Protein AF-A0A316Z9U1-F1 (afdb_monomer)

Structure (mmCIF, N/CA/C/O backbone):
data_AF-A0A316Z9U1-F1
#
_entry.id   AF-A0A316Z9U1-F1
#
loop_
_atom_site.group_PDB
_atom_site.id
_atom_site.type_symbol
_atom_site.label_atom_id
_atom_site.label_alt_id
_atom_site.label_comp_id
_atom_site.label_asym_id
_atom_site.label_entity_id
_atom_site.label_seq_id
_atom_site.pdbx_PDB_ins_code
_atom_site.Cartn_x
_atom_site.Cartn_y
_atom_site.Cartn_z
_atom_site.occupancy
_atom_site.B_iso_or_equiv
_atom_site.auth_seq_id
_atom_site.auth_comp_id
_atom_site.auth_asym_id
_atom_site.auth_atom_id
_atom_site.pdbx_PDB_model_num
ATOM 1 N N . MET A 1 1 ? -12.226 -18.231 27.636 1.00 38.62 1 MET A N 1
ATOM 2 C CA . MET A 1 1 ? -12.894 -17.939 26.351 1.00 38.62 1 MET A CA 1
ATOM 3 C C . MET A 1 1 ? -12.446 -16.543 25.951 1.00 38.62 1 MET A C 1
ATOM 5 O O . MET A 1 1 ? -12.726 -15.624 26.710 1.00 38.62 1 MET A O 1
ATOM 9 N N . SER A 1 2 ? -11.644 -16.378 24.894 1.00 44.66 2 SER A N 1
ATOM 10 C CA . SER A 1 2 ? -11.244 -15.036 24.451 1.00 44.66 2 SER A CA 1
ATOM 11 C C . SER A 1 2 ? -12.462 -14.350 23.837 1.00 44.66 2 SER A C 1
ATOM 13 O O . SER A 1 2 ? -13.040 -14.834 22.865 1.00 44.66 2 SER A O 1
ATOM 15 N N . ASN A 1 3 ? -12.890 -13.248 24.450 1.00 43.50 3 ASN A N 1
ATOM 16 C CA . ASN A 1 3 ? -13.906 -12.371 23.886 1.00 43.50 3 ASN A CA 1
ATOM 17 C C . ASN A 1 3 ? -13.261 -11.696 22.670 1.00 43.50 3 ASN A C 1
ATOM 19 O O . ASN A 1 3 ? -12.498 -10.745 22.817 1.00 43.50 3 ASN A O 1
ATOM 23 N N . THR A 1 4 ? -13.460 -12.264 21.484 1.00 55.03 4 THR A N 1
ATOM 24 C CA . THR A 1 4 ? -12.910 -11.694 20.253 1.00 55.03 4 THR A CA 1
ATOM 25 C C . THR A 1 4 ? -13.900 -10.639 19.790 1.00 55.03 4 THR A C 1
ATOM 27 O O . THR A 1 4 ? -14.934 -10.968 19.213 1.00 55.03 4 THR A O 1
ATOM 30 N N . THR A 1 5 ? -13.636 -9.381 20.135 1.00 64.81 5 THR A N 1
ATOM 31 C CA . THR A 1 5 ? -14.399 -8.228 19.652 1.00 64.81 5 THR A CA 1
ATOM 32 C C . THR A 1 5 ? -14.473 -8.283 18.126 1.00 64.81 5 THR A C 1
ATOM 34 O O . THR A 1 5 ? -13.448 -8.442 17.464 1.00 64.81 5 THR A O 1
ATOM 37 N N . ALA A 1 6 ? -15.677 -8.191 17.557 1.00 72.69 6 ALA A N 1
ATOM 38 C CA . ALA A 1 6 ? -15.840 -8.188 16.108 1.00 72.69 6 ALA A CA 1
ATOM 39 C C . ALA A 1 6 ? -15.151 -6.947 15.515 1.00 72.69 6 ALA A C 1
ATOM 41 O O . ALA A 1 6 ? -15.354 -5.830 15.999 1.00 72.69 6 ALA A O 1
ATOM 42 N N . GLN A 1 7 ? -14.336 -7.142 14.477 1.00 81.88 7 GLN A N 1
ATOM 43 C CA . GLN A 1 7 ? -13.704 -6.049 13.745 1.00 81.88 7 GLN A CA 1
ATOM 44 C C . GLN A 1 7 ? -14.545 -5.720 12.509 1.00 81.88 7 GLN A C 1
ATOM 46 O O . GLN A 1 7 ? -14.835 -6.602 11.699 1.00 81.88 7 GLN A O 1
ATOM 51 N N . GLN A 1 8 ? -14.935 -4.458 12.356 1.00 91.38 8 GLN A N 1
ATOM 52 C CA . GLN A 1 8 ? -15.755 -3.989 11.242 1.00 91.38 8 GLN A CA 1
ATOM 53 C C . GLN A 1 8 ? -15.034 -2.889 10.461 1.00 91.38 8 GLN A C 1
ATOM 55 O O . GLN A 1 8 ? -14.258 -2.108 11.007 1.00 91.38 8 GLN A O 1
ATOM 60 N N . VAL A 1 9 ? -15.294 -2.825 9.156 1.00 95.12 9 VAL A N 1
ATOM 61 C CA . VAL A 1 9 ? -14.793 -1.744 8.306 1.00 95.12 9 VAL A CA 1
ATOM 62 C C . VAL A 1 9 ? -15.461 -0.425 8.697 1.00 95.12 9 VAL A C 1
ATOM 64 O O . VAL A 1 9 ? -16.690 -0.321 8.725 1.0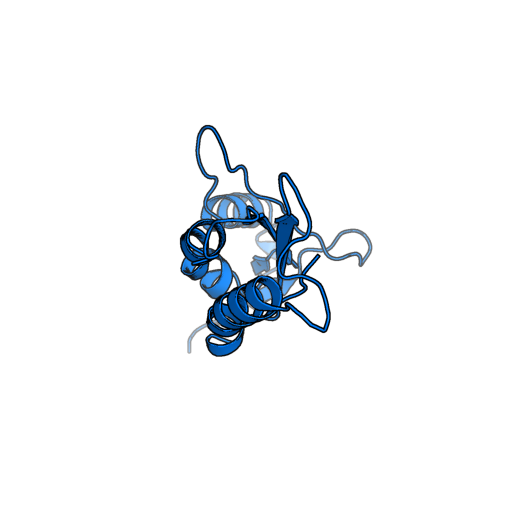0 95.12 9 VAL A O 1
ATOM 67 N N . LEU A 1 10 ? -14.643 0.591 8.957 1.00 95.12 10 LEU A N 1
ATOM 68 C CA . LEU A 1 10 ? -15.064 1.969 9.146 1.00 95.12 10 LEU A CA 1
ATOM 69 C C . LEU A 1 10 ? -15.800 2.441 7.893 1.00 95.12 10 LEU A C 1
ATOM 71 O O . LEU A 1 10 ? -15.262 2.401 6.784 1.00 95.12 10 LEU A O 1
ATOM 75 N N . SER A 1 11 ? -17.033 2.904 8.078 1.00 94.75 11 SER A N 1
ATOM 76 C CA . SER A 1 11 ? -17.859 3.414 6.992 1.00 94.75 11 SER A CA 1
ATOM 77 C C . SER A 1 11 ? -18.685 4.622 7.420 1.00 94.75 11 SER A C 1
ATOM 79 O O . SER A 1 11 ? -19.043 4.767 8.588 1.00 94.75 11 SER A O 1
ATOM 81 N N . VAL A 1 12 ? -18.996 5.490 6.458 1.00 92.75 12 VAL A N 1
ATOM 82 C CA . VAL A 1 12 ? -19.876 6.654 6.629 1.00 92.75 12 VAL A CA 1
ATOM 83 C C . VAL A 1 12 ? -20.964 6.573 5.567 1.00 92.75 12 VAL A C 1
ATOM 85 O O . VAL A 1 12 ? -20.669 6.530 4.377 1.00 92.75 12 VAL A O 1
ATOM 88 N N . GLY A 1 13 ? -22.231 6.485 5.980 1.00 94.00 13 GLY A N 1
ATOM 89 C CA . GLY A 1 13 ? -23.347 6.307 5.040 1.00 94.00 13 GLY A CA 1
ATOM 90 C C . GLY A 1 13 ? -23.256 5.018 4.209 1.00 94.00 13 GLY A C 1
ATOM 91 O O . GLY A 1 13 ? -23.686 4.999 3.062 1.00 94.00 13 GLY A O 1
ATOM 92 N N . GLY A 1 14 ? -22.646 3.961 4.760 1.00 93.62 14 GLY A N 1
ATOM 93 C CA . GLY A 1 14 ? -22.392 2.701 4.051 1.00 93.62 14 GLY A CA 1
ATOM 94 C C . GLY A 1 14 ? -21.184 2.729 3.108 1.00 93.62 14 GLY A C 1
ATOM 95 O O . GLY A 1 14 ? -20.863 1.703 2.513 1.00 93.62 14 GLY A O 1
ATOM 96 N N . LEU A 1 15 ? -20.487 3.863 2.986 1.00 96.69 15 LEU A N 1
ATOM 97 C CA . LEU A 1 15 ? -19.281 3.980 2.170 1.00 96.69 15 LEU A CA 1
ATOM 98 C C . LEU A 1 15 ? -18.035 3.665 3.009 1.00 96.69 15 LEU A C 1
ATOM 100 O O . LEU A 1 15 ? -17.855 4.294 4.054 1.00 96.69 15 LEU A O 1
ATOM 104 N N . PRO A 1 16 ? -17.174 2.723 2.583 1.00 97.00 16 PRO A N 1
ATOM 105 C CA . PRO A 1 16 ? -15.941 2.397 3.294 1.00 97.00 16 PRO A CA 1
ATOM 106 C C . PRO A 1 16 ? -14.962 3.578 3.291 1.00 97.00 16 PRO A C 1
ATOM 108 O O . PRO A 1 16 ? -14.811 4.265 2.282 1.00 97.00 16 PRO A O 1
ATOM 111 N N . VAL A 1 17 ? -14.273 3.793 4.413 1.00 97.44 17 VAL A N 1
ATOM 112 C CA . VAL A 1 17 ? -13.291 4.876 4.574 1.00 97.44 17 VAL A CA 1
ATOM 113 C C . VAL A 1 17 ? -11.874 4.312 4.556 1.00 97.44 17 VAL A C 1
ATOM 115 O O . VAL A 1 17 ? -11.560 3.378 5.296 1.00 97.44 17 VAL A O 1
ATOM 118 N N . GLY A 1 18 ? -11.015 4.901 3.726 1.00 96.88 18 GLY A N 1
ATOM 119 C CA . GLY A 1 18 ? -9.586 4.606 3.650 1.00 96.88 18 GLY A CA 1
ATOM 120 C C . GLY A 1 18 ? -8.727 5.829 3.952 1.00 96.88 18 GLY A C 1
ATOM 121 O O . GLY A 1 18 ? -9.223 6.957 3.971 1.00 96.88 18 GLY A O 1
ATOM 122 N N . PHE A 1 19 ? -7.434 5.605 4.178 1.00 96.25 19 PHE A N 1
ATOM 123 C CA . PHE A 1 19 ? -6.487 6.668 4.521 1.00 96.25 19 PHE A CA 1
ATOM 124 C C . PHE A 1 19 ? -5.206 6.580 3.698 1.00 96.25 19 PHE A C 1
ATOM 126 O O . PHE A 1 19 ? -4.770 5.509 3.290 1.00 96.25 19 PHE A O 1
ATOM 133 N N . VAL A 1 20 ? -4.564 7.728 3.508 1.00 93.94 20 VAL A N 1
ATOM 134 C CA . VAL A 1 20 ? -3.196 7.828 2.995 1.00 93.94 20 VAL A CA 1
ATOM 135 C C . VAL A 1 20 ? -2.353 8.414 4.126 1.00 93.94 20 VAL A C 1
ATOM 137 O O . VAL A 1 20 ? -2.484 9.610 4.400 1.00 93.94 20 VAL A O 1
ATOM 140 N N . PRO A 1 21 ? -1.551 7.605 4.840 1.00 91.44 21 PRO A N 1
ATOM 141 C CA . PRO A 1 21 ? -0.743 8.115 5.937 1.00 91.44 21 PRO A CA 1
ATOM 142 C C . PRO A 1 21 ? 0.343 9.069 5.422 1.00 91.44 21 PRO A C 1
ATOM 144 O O . PRO A 1 21 ? 0.806 8.974 4.283 1.00 91.44 21 PRO A O 1
ATOM 147 N N . GLN A 1 22 ? 0.751 10.021 6.261 1.00 84.31 22 GLN A N 1
ATOM 148 C CA . GLN A 1 22 ? 1.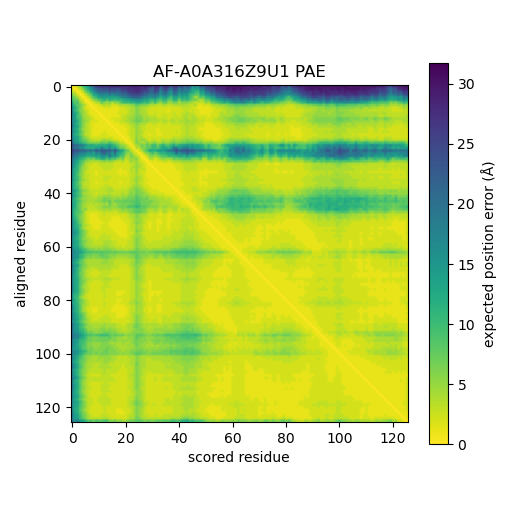745 11.017 5.871 1.00 84.31 22 GLN A CA 1
ATOM 149 C C . GLN A 1 22 ? 3.133 10.381 5.707 1.00 84.31 22 GLN A C 1
ATOM 151 O O . GLN A 1 22 ? 3.561 9.602 6.553 1.00 84.31 22 GLN A O 1
ATOM 156 N N . PHE A 1 23 ? 3.846 10.745 4.632 1.00 71.44 23 PHE A N 1
ATOM 157 C CA . PHE A 1 23 ? 5.120 10.123 4.231 1.00 71.44 23 PHE A CA 1
ATOM 158 C C . PHE A 1 23 ? 6.381 10.958 4.554 1.00 71.44 23 PHE A C 1
ATOM 160 O O . PHE A 1 23 ? 7.466 10.394 4.652 1.00 71.44 23 PHE A O 1
ATOM 167 N N . HIS A 1 24 ? 6.284 12.290 4.689 1.00 65.88 24 HIS A N 1
ATOM 168 C CA . HIS A 1 24 ? 7.460 13.171 4.531 1.00 65.88 24 HIS A CA 1
ATOM 169 C C . HIS A 1 24 ? 8.191 13.568 5.828 1.00 65.88 24 HIS A C 1
ATOM 171 O O . HIS A 1 24 ? 9.388 13.338 5.939 1.00 65.88 24 HIS A O 1
ATOM 177 N N . ALA A 1 25 ? 7.514 14.208 6.788 1.00 55.34 25 ALA A N 1
ATOM 178 C CA . ALA A 1 25 ? 8.187 14.828 7.946 1.00 55.34 25 ALA A CA 1
ATOM 179 C C . ALA A 1 25 ? 8.172 13.953 9.213 1.00 55.34 25 ALA A C 1
ATOM 181 O O . ALA A 1 25 ? 9.089 14.001 10.024 1.00 55.34 25 ALA A O 1
ATOM 182 N N . SER A 1 26 ? 7.127 13.145 9.366 1.00 63.53 26 SER A N 1
ATOM 183 C CA . SER A 1 26 ? 6.989 12.101 10.376 1.00 63.53 26 SER A CA 1
ATOM 184 C C . SER A 1 26 ? 6.079 11.061 9.744 1.00 63.53 26 SER A C 1
ATOM 186 O O . SER A 1 26 ? 4.920 11.373 9.453 1.00 63.53 26 SER A O 1
ATOM 188 N N . ALA A 1 27 ? 6.625 9.889 9.410 1.00 68.12 27 ALA A N 1
ATOM 189 C CA . ALA A 1 27 ? 5.811 8.818 8.855 1.00 68.12 27 ALA A CA 1
ATOM 190 C C . ALA A 1 27 ? 4.713 8.510 9.873 1.00 68.12 27 ALA A C 1
ATOM 192 O O . ALA A 1 27 ? 5.041 8.210 11.015 1.00 68.12 27 ALA A O 1
ATOM 193 N N . THR A 1 28 ? 3.441 8.652 9.502 1.00 80.62 28 THR A N 1
ATOM 194 C CA . THR A 1 28 ? 2.337 8.288 10.398 1.00 80.62 28 THR A CA 1
ATOM 195 C C . THR A 1 28 ? 2.183 6.770 10.354 1.00 80.62 28 THR A C 1
ATOM 197 O O . THR A 1 28 ? 1.742 6.272 9.315 1.00 80.62 28 THR A O 1
ATOM 200 N N . PRO A 1 29 ? 2.534 6.027 11.422 1.00 88.00 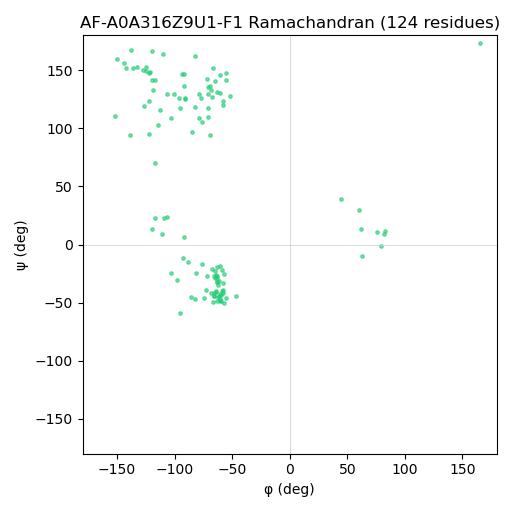29 PRO A N 1
ATOM 201 C CA . PRO A 1 29 ? 2.297 4.590 11.456 1.00 88.00 29 PRO A CA 1
ATOM 202 C C . PRO A 1 29 ? 0.800 4.317 11.323 1.00 88.00 29 PRO A C 1
ATOM 204 O O . PRO A 1 29 ? -0.028 5.066 11.852 1.00 88.00 29 PRO A O 1
ATOM 207 N N . MET A 1 30 ? 0.421 3.228 10.661 1.00 93.38 30 MET A N 1
ATOM 208 C CA . MET A 1 30 ? -0.999 2.873 10.514 1.00 93.38 30 MET A CA 1
ATOM 209 C C . MET A 1 30 ? -1.641 2.565 11.877 1.00 93.38 30 MET A C 1
ATOM 211 O O . MET A 1 30 ? -2.833 2.803 12.082 1.00 93.38 30 MET A O 1
ATOM 215 N N . ALA A 1 31 ? -0.829 2.131 12.848 1.00 92.31 31 ALA A N 1
ATOM 216 C CA . ALA A 1 31 ? -1.230 1.966 14.241 1.00 92.31 31 ALA A CA 1
ATOM 217 C C . ALA A 1 31 ? -1.685 3.281 14.902 1.00 92.31 31 ALA A C 1
ATOM 219 O O . ALA A 1 31 ? -2.558 3.266 15.766 1.00 92.31 31 ALA A O 1
ATOM 220 N N . ASP A 1 32 ? -1.138 4.430 14.502 1.00 93.38 32 ASP A N 1
ATOM 221 C CA . ASP A 1 32 ? -1.515 5.734 15.061 1.00 93.38 32 ASP A CA 1
ATOM 222 C C . ASP A 1 32 ? -2.895 6.157 14.565 1.0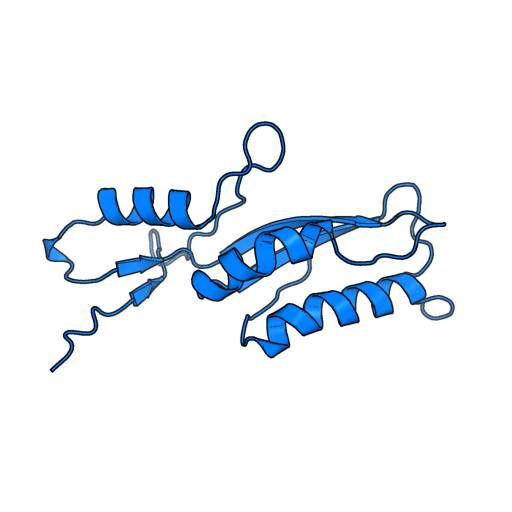0 93.38 32 ASP A C 1
ATOM 224 O O . ASP A 1 32 ? -3.711 6.652 15.342 1.00 93.38 32 ASP A O 1
ATOM 228 N N . ILE A 1 33 ? -3.182 5.888 13.290 1.00 94.44 33 ILE A N 1
ATOM 229 C CA . ILE A 1 33 ? -4.514 6.071 12.708 1.00 94.44 33 ILE A CA 1
ATOM 230 C C . ILE A 1 33 ? -5.514 5.152 13.420 1.00 94.44 33 ILE A C 1
ATOM 232 O O . ILE A 1 33 ? -6.578 5.617 13.830 1.00 94.44 33 ILE A O 1
ATOM 236 N N . GLN A 1 34 ? -5.150 3.885 13.649 1.00 94.50 34 GLN A N 1
ATOM 237 C CA . GLN A 1 34 ? -5.990 2.948 14.398 1.00 94.50 34 GLN A CA 1
ATOM 238 C C . GLN A 1 34 ? -6.272 3.448 15.824 1.00 94.50 34 GLN A C 1
ATOM 240 O O . GLN A 1 34 ? -7.424 3.455 16.244 1.00 94.50 34 GLN A O 1
ATOM 245 N N . ARG A 1 35 ? -5.264 3.974 16.537 1.00 93.88 35 ARG A N 1
ATOM 246 C CA . ARG A 1 35 ? -5.442 4.556 17.881 1.00 93.88 35 ARG A CA 1
ATOM 247 C C . ARG A 1 35 ? -6.436 5.717 17.898 1.00 93.88 35 ARG A C 1
ATOM 249 O O . ARG A 1 35 ? -7.231 5.824 18.831 1.00 93.88 35 ARG A O 1
ATOM 256 N N . VAL A 1 36 ? -6.408 6.584 16.884 1.00 94.12 36 VAL A N 1
ATOM 257 C CA . VAL A 1 36 ? -7.380 7.683 16.766 1.00 94.12 36 VAL A CA 1
ATOM 258 C C . VAL A 1 36 ? -8.787 7.134 16.532 1.00 94.12 36 VAL A C 1
ATOM 260 O O . VAL A 1 36 ? -9.719 7.573 17.206 1.00 94.12 36 VAL A O 1
ATOM 263 N N . ILE A 1 37 ? -8.942 6.147 15.644 1.00 94.06 37 ILE A N 1
ATOM 264 C CA . ILE A 1 37 ? -10.234 5.497 15.374 1.00 94.06 37 ILE A CA 1
ATOM 265 C C . ILE A 1 37 ? -10.786 4.841 16.642 1.00 94.06 37 ILE A C 1
ATOM 267 O O . ILE A 1 37 ? -11.942 5.076 16.992 1.00 94.06 37 ILE A O 1
ATOM 271 N N . ASP A 1 38 ? -9.962 4.089 17.368 1.00 92.62 38 ASP A N 1
ATOM 272 C CA . ASP A 1 38 ? -10.355 3.435 18.617 1.00 92.62 38 ASP A CA 1
ATOM 273 C C . ASP A 1 38 ? -10.796 4.464 19.667 1.00 92.62 38 ASP A C 1
ATOM 275 O O . ASP A 1 38 ? -11.833 4.289 20.302 1.00 92.62 38 ASP A O 1
ATOM 279 N N . SER A 1 39 ? -10.071 5.583 19.798 1.00 92.56 39 SER A N 1
ATOM 280 C CA . SER A 1 39 ? -10.420 6.661 20.738 1.00 92.56 39 SER A CA 1
ATOM 281 C C . SER A 1 39 ? -11.737 7.372 20.404 1.00 92.56 39 SER A C 1
ATOM 283 O O . SER A 1 39 ? -12.400 7.900 21.295 1.00 92.56 39 SER A O 1
ATOM 285 N N . ALA A 1 40 ? -12.121 7.378 19.125 1.00 90.81 40 ALA A N 1
ATOM 286 C CA . ALA A 1 40 ? -13.353 7.986 18.639 1.00 90.81 40 ALA A CA 1
ATOM 287 C C . ALA A 1 40 ? -14.525 6.992 18.582 1.00 90.81 40 ALA A C 1
ATOM 289 O O . ALA A 1 40 ? -15.668 7.410 18.390 1.00 90.81 40 ALA A O 1
ATOM 290 N N . THR A 1 41 ? -14.265 5.690 18.739 1.00 89.94 41 THR A N 1
ATOM 291 C CA . THR A 1 41 ? -15.281 4.637 18.662 1.00 89.94 41 THR A CA 1
ATOM 292 C C . THR A 1 41 ? -16.009 4.525 20.006 1.00 89.94 41 THR A C 1
ATOM 294 O O . THR A 1 41 ? -15.386 4.205 21.020 1.00 89.94 41 THR A O 1
ATOM 297 N N . PRO A 1 42 ? -17.335 4.759 20.067 1.00 88.69 42 PRO A N 1
ATOM 298 C CA . PRO A 1 42 ? -18.078 4.620 21.313 1.00 88.69 42 PRO A CA 1
ATOM 299 C C . PRO A 1 42 ? -18.003 3.188 21.853 1.00 88.69 42 PRO A C 1
ATOM 301 O O . PRO A 1 42 ? -18.332 2.23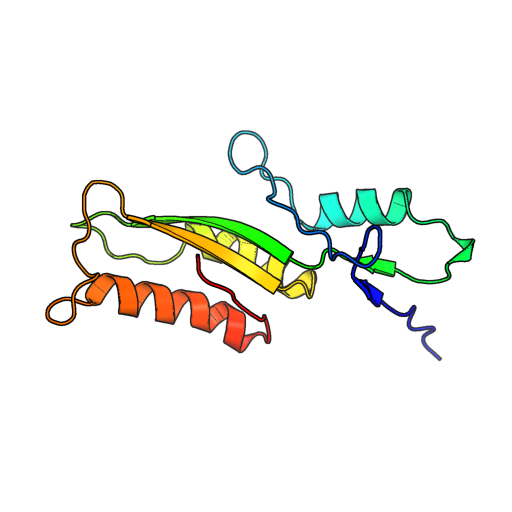3 21.149 1.00 88.69 42 PRO A O 1
ATOM 304 N N . ALA A 1 43 ? -17.660 3.038 23.136 1.00 85.62 43 ALA A N 1
ATOM 305 C CA . ALA A 1 43 ? -17.575 1.731 23.798 1.00 85.62 43 ALA A CA 1
ATOM 306 C C . ALA A 1 43 ? -18.890 0.925 23.730 1.00 85.62 43 ALA A C 1
ATOM 308 O O . ALA A 1 43 ? -18.872 -0.303 23.764 1.00 85.62 43 ALA A O 1
ATOM 309 N N . SER A 1 44 ? -20.033 1.607 23.584 1.00 86.44 44 SER A N 1
ATOM 310 C CA . SER A 1 44 ? -21.352 0.986 23.415 1.00 86.44 44 SER A CA 1
ATOM 311 C C . SER A 1 44 ? -21.491 0.149 22.142 1.00 86.44 44 SER A C 1
ATOM 313 O O . SER A 1 44 ? -22.390 -0.686 22.078 1.00 86.44 44 SER A O 1
ATOM 315 N N . LEU A 1 45 ? -20.627 0.342 21.140 1.00 84.31 45 LEU A N 1
ATOM 316 C CA . LEU A 1 45 ? -20.672 -0.432 19.902 1.00 84.31 45 LEU A CA 1
ATOM 317 C C . LEU A 1 45 ? -20.115 -1.855 20.061 1.00 84.31 45 LEU A C 1
ATOM 319 O O . LEU A 1 45 ? -20.382 -2.690 19.202 1.00 84.31 45 LEU A O 1
ATOM 323 N N . ASN A 1 46 ? -19.364 -2.142 21.136 1.00 85.12 46 ASN A N 1
ATOM 324 C CA . ASN A 1 46 ? -18.726 -3.442 21.392 1.00 85.12 46 ASN A CA 1
ATOM 325 C C . ASN A 1 46 ? -18.034 -4.042 20.144 1.00 85.12 46 ASN A C 1
ATOM 327 O O . ASN A 1 46 ? -18.113 -5.242 19.876 1.00 85.12 46 ASN A O 1
ATOM 331 N N . MET A 1 47 ? -17.393 -3.181 19.352 1.00 85.81 47 MET A N 1
ATOM 332 C CA . MET A 1 47 ? -16.701 -3.529 18.115 1.00 85.81 47 MET A CA 1
ATOM 333 C C . MET A 1 47 ? -15.450 -2.669 17.967 1.00 85.81 47 MET A C 1
ATOM 335 O O . MET A 1 47 ? -15.389 -1.558 18.495 1.00 85.81 47 MET A O 1
ATOM 339 N N . THR A 1 48 ? -14.488 -3.162 17.198 1.00 88.31 48 THR A N 1
ATOM 340 C CA . THR A 1 48 ? -13.349 -2.366 16.739 1.00 88.31 48 THR A CA 1
ATOM 341 C C . THR A 1 48 ? -13.611 -1.949 15.301 1.00 88.31 48 THR A C 1
ATOM 343 O O . THR A 1 48 ? -13.932 -2.789 14.458 1.00 88.31 48 THR A O 1
ATOM 346 N N . LEU A 1 49 ? -13.472 -0.660 15.003 1.00 94.00 49 LEU A N 1
ATOM 347 C CA . LEU A 1 49 ? -13.538 -0.161 13.633 1.00 94.00 49 LEU A CA 1
ATOM 348 C C . LEU A 1 49 ? -12.132 -0.129 13.043 1.00 94.00 49 LEU A C 1
ATOM 350 O O . LEU A 1 49 ? -11.204 0.319 13.703 1.00 94.00 49 LEU A O 1
ATOM 354 N N . ARG A 1 50 ? -11.968 -0.568 11.798 1.00 94.31 50 ARG A N 1
ATOM 355 C CA . ARG A 1 50 ? -10.696 -0.466 11.067 1.00 94.31 50 ARG A CA 1
ATOM 356 C C . ARG A 1 50 ? -10.873 0.249 9.736 1.00 94.31 50 ARG A C 1
ATOM 358 O O . ARG A 1 50 ? -11.942 0.133 9.136 1.00 94.31 50 ARG A O 1
ATOM 365 N N . PRO A 1 51 ? -9.845 0.916 9.203 1.00 96.50 51 PRO A N 1
ATOM 366 C CA . PRO A 1 51 ? -9.875 1.399 7.830 1.00 96.50 51 PRO A CA 1
ATOM 367 C C . PRO A 1 51 ? -10.164 0.291 6.818 1.00 96.50 51 PRO A C 1
ATOM 369 O O . PRO A 1 51 ? -9.787 -0.873 6.994 1.00 96.50 51 PRO A O 1
ATOM 372 N N . ALA A 1 52 ? -10.843 0.666 5.740 1.00 97.56 52 ALA A N 1
ATOM 373 C CA . ALA A 1 52 ? -11.084 -0.215 4.610 1.00 97.56 52 ALA A CA 1
ATOM 374 C C . ALA A 1 52 ? -9.817 -0.402 3.775 1.00 97.56 52 ALA A C 1
ATOM 376 O O . ALA A 1 52 ? -9.485 -1.530 3.408 1.00 97.56 52 ALA A O 1
ATOM 377 N N . THR A 1 53 ? -9.133 0.707 3.483 1.00 97.88 53 THR A N 1
ATOM 378 C CA . THR A 1 53 ? -7.945 0.746 2.633 1.00 97.88 53 THR A CA 1
ATOM 379 C C . THR A 1 53 ? -6.856 1.632 3.234 1.00 97.88 53 THR A C 1
ATOM 381 O O . THR A 1 53 ? -7.141 2.602 3.948 1.00 97.88 53 THR A O 1
ATOM 384 N N . TYR A 1 54 ? -5.607 1.313 2.903 1.00 97.50 54 TYR A N 1
ATOM 385 C CA . TYR A 1 54 ? -4.467 2.203 3.079 1.00 97.50 54 TYR A CA 1
ATOM 386 C C . TYR A 1 54 ? -3.763 2.434 1.746 1.00 97.50 54 TYR A C 1
ATOM 388 O O . TYR A 1 54 ? -3.318 1.488 1.097 1.00 97.50 54 TYR A O 1
ATOM 396 N N . GLY A 1 55 ? -3.645 3.701 1.356 1.00 96.19 55 GLY A N 1
ATOM 397 C CA . GLY A 1 55 ? -2.890 4.111 0.180 1.00 96.19 55 GLY A CA 1
ATOM 398 C C . GLY A 1 55 ? -1.441 4.455 0.512 1.00 96.19 5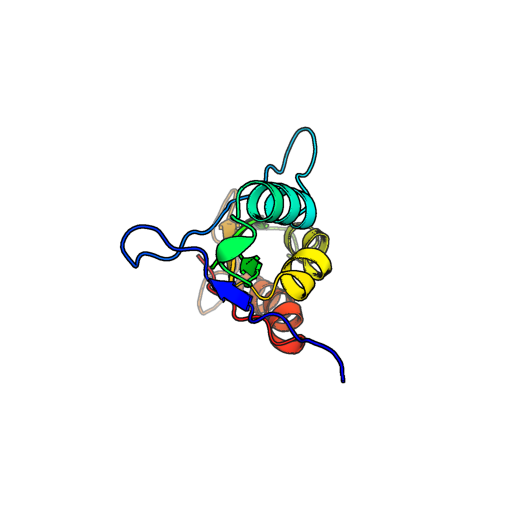5 GLY A C 1
ATOM 399 O O . GLY A 1 55 ? -1.150 4.995 1.581 1.00 96.19 55 GLY A O 1
ATOM 400 N N . TRP A 1 56 ? -0.530 4.177 -0.421 1.00 95.69 56 TRP A N 1
ATOM 401 C CA . TRP A 1 56 ? 0.889 4.518 -0.292 1.00 95.69 56 TRP A CA 1
ATOM 402 C C . TRP A 1 56 ? 1.533 4.780 -1.653 1.00 95.69 56 TRP A C 1
ATOM 404 O O . TRP A 1 56 ? 1.015 4.344 -2.679 1.00 95.69 56 TRP A O 1
ATOM 414 N N . TYR A 1 57 ? 2.661 5.489 -1.676 1.00 94.38 57 TYR A N 1
ATOM 415 C CA . TYR A 1 57 ? 3.326 5.888 -2.916 1.00 94.38 57 TYR A CA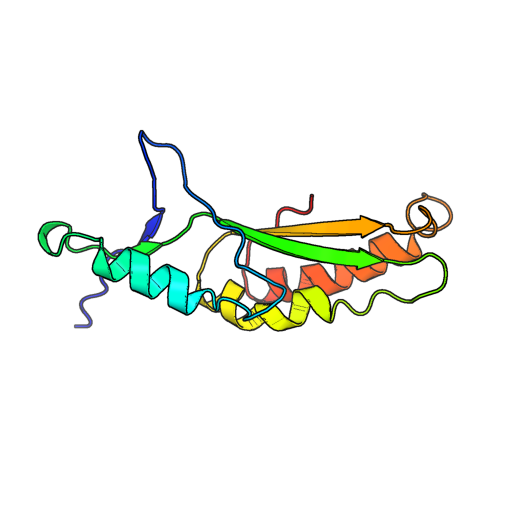 1
ATOM 416 C C . TYR A 1 57 ? 4.714 5.272 -3.039 1.00 94.38 57 TYR A C 1
ATOM 418 O O . TYR A 1 57 ? 5.475 5.220 -2.073 1.00 94.38 57 TYR A O 1
ATOM 426 N N . ALA A 1 58 ? 5.063 4.886 -4.260 1.00 95.69 58 ALA A N 1
ATOM 427 C CA . ALA A 1 58 ? 6.428 4.585 -4.662 1.00 95.69 58 ALA A CA 1
ATOM 428 C C . ALA A 1 58 ? 6.710 5.168 -6.047 1.00 95.69 58 ALA A C 1
ATOM 430 O O . ALA A 1 58 ? 5.793 5.596 -6.753 1.00 95.69 58 ALA A O 1
ATOM 431 N N . GLN A 1 59 ? 7.979 5.207 -6.433 1.00 95.81 59 GLN A N 1
ATOM 432 C CA . GLN A 1 59 ? 8.423 5.719 -7.719 1.00 95.81 59 GLN A CA 1
ATOM 433 C C . GLN A 1 59 ? 9.304 4.707 -8.453 1.00 95.81 59 GLN A C 1
ATOM 435 O O . GLN A 1 59 ? 10.011 3.908 -7.845 1.00 95.81 59 GLN A O 1
ATOM 440 N N . THR A 1 60 ? 9.263 4.761 -9.781 1.00 96.62 60 THR A N 1
ATOM 441 C CA . THR A 1 60 ? 10.212 4.070 -10.663 1.00 96.62 60 THR A CA 1
ATOM 442 C C . THR A 1 60 ? 10.897 5.073 -11.572 1.00 96.62 60 THR A C 1
ATOM 444 O O . THR A 1 60 ? 10.248 6.022 -12.013 1.00 96.62 60 THR A O 1
ATOM 447 N N . TYR A 1 61 ? 12.153 4.810 -11.929 1.00 96.44 61 TYR A N 1
ATOM 448 C CA . TYR A 1 61 ? 12.929 5.621 -12.867 1.00 96.44 61 TYR A CA 1
ATOM 449 C C . TYR A 1 61 ? 13.467 4.755 -14.021 1.00 96.44 61 TYR A C 1
ATOM 451 O O . TYR A 1 61 ? 13.768 3.584 -13.792 1.00 96.44 61 TYR A O 1
ATOM 459 N N . PRO A 1 62 ? 13.645 5.293 -15.247 1.00 92.75 62 PRO A N 1
ATOM 460 C CA . PRO A 1 62 ? 13.947 4.504 -16.450 1.00 92.75 62 PRO A CA 1
ATOM 461 C C . PRO A 1 62 ? 15.219 3.649 -16.422 1.00 92.75 62 PRO A C 1
ATOM 463 O O . PRO A 1 62 ? 15.355 2.729 -17.230 1.00 92.75 62 PRO A O 1
ATOM 466 N N . HIS A 1 63 ? 16.173 3.987 -15.556 1.00 89.12 63 HIS A N 1
ATOM 467 C CA . HIS A 1 63 ? 17.491 3.354 -15.477 1.00 89.12 63 HIS A CA 1
ATOM 468 C C . HIS A 1 63 ? 17.749 2.706 -14.115 1.00 89.12 63 HIS A C 1
ATOM 470 O O . HIS A 1 63 ? 18.883 2.346 -13.809 1.00 89.12 63 HIS A O 1
ATOM 476 N N . GLU A 1 64 ? 16.702 2.545 -13.308 1.00 93.31 64 GLU A N 1
ATOM 477 C CA . GLU A 1 64 ? 16.791 1.998 -11.961 1.00 93.31 64 GLU A CA 1
ATOM 478 C C . GLU A 1 64 ? 15.957 0.728 -11.851 1.00 93.31 64 GLU A C 1
ATOM 480 O O . GLU A 1 64 ? 14.865 0.620 -12.403 1.00 93.31 64 GLU A O 1
ATOM 485 N N . HIS A 1 65 ? 16.460 -0.259 -11.120 1.00 90.56 65 HIS A N 1
ATOM 486 C CA . HIS A 1 65 ? 15.655 -1.424 -10.791 1.00 90.56 65 HIS A CA 1
ATOM 487 C C . HIS A 1 65 ? 14.707 -1.079 -9.636 1.00 90.56 65 HIS A C 1
ATOM 489 O O . HIS A 1 65 ? 15.151 -0.607 -8.596 1.00 90.56 65 HIS A O 1
ATOM 495 N N . PHE A 1 66 ? 13.413 -1.366 -9.787 1.00 96.19 66 PHE A N 1
ATOM 496 C CA . PHE A 1 66 ? 12.451 -1.214 -8.694 1.00 96.19 66 PHE A CA 1
ATOM 497 C C . PHE A 1 66 ? 12.591 -2.363 -7.686 1.00 96.19 66 PHE A C 1
ATOM 499 O O . PHE A 1 66 ? 12.174 -3.486 -7.967 1.00 96.19 66 PHE A O 1
ATOM 506 N N . ASP A 1 67 ? 13.181 -2.097 -6.523 1.00 95.88 67 ASP A N 1
ATOM 507 C CA . ASP A 1 67 ? 13.320 -3.064 -5.422 1.00 95.88 67 ASP A CA 1
ATOM 508 C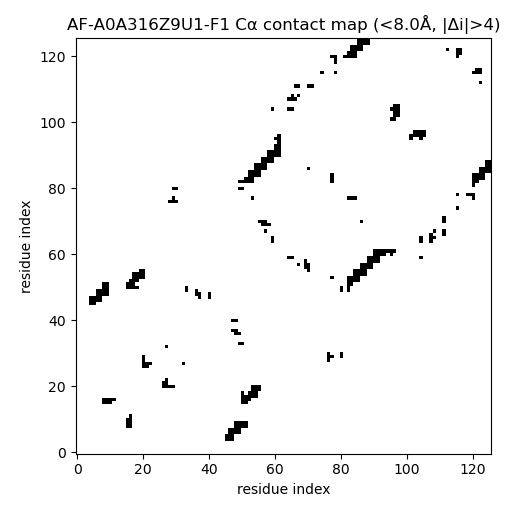 C . ASP A 1 67 ? 12.124 -3.072 -4.452 1.00 95.88 67 ASP A C 1
ATOM 510 O O . ASP A 1 67 ? 11.935 -4.026 -3.697 1.00 95.88 67 ASP A O 1
ATOM 514 N N . GLY A 1 68 ? 11.284 -2.038 -4.517 1.00 96.19 68 GLY A N 1
ATOM 515 C CA . GLY A 1 68 ? 10.101 -1.896 -3.687 1.00 96.19 68 GLY A CA 1
ATOM 516 C C . GLY A 1 68 ? 10.350 -1.345 -2.289 1.00 96.19 68 GLY A C 1
ATOM 517 O O . GLY A 1 68 ? 9.392 -1.338 -1.521 1.00 96.19 68 GLY A O 1
ATOM 518 N N . GLU A 1 69 ? 11.551 -0.859 -1.949 1.00 95.88 69 GLU A N 1
ATOM 519 C CA . GLU A 1 69 ? 11.894 -0.349 -0.605 1.00 95.88 69 GLU A CA 1
ATOM 520 C C . GLU A 1 69 ? 10.808 0.594 -0.056 1.00 95.88 69 GLU A C 1
ATOM 522 O O . GLU A 1 69 ? 10.339 0.468 1.079 1.00 95.88 69 GLU A O 1
ATOM 527 N N . GLN A 1 70 ? 10.329 1.496 -0.913 1.00 94.31 70 GLN A N 1
ATOM 528 C CA . GLN A 1 70 ? 9.316 2.487 -0.566 1.00 94.31 70 GLN A CA 1
ATOM 529 C C . GLN A 1 70 ? 7.965 1.887 -0.174 1.00 94.31 70 GLN A C 1
ATOM 531 O O . GLN A 1 70 ? 7.279 2.484 0.651 1.00 94.31 70 GLN A O 1
ATOM 536 N N . LEU A 1 71 ? 7.577 0.742 -0.743 1.00 96.00 71 LEU A N 1
ATOM 537 C CA . LEU A 1 71 ? 6.361 0.020 -0.359 1.00 96.00 71 LEU A CA 1
ATOM 538 C C . LEU A 1 71 ? 6.639 -0.911 0.824 1.00 96.00 71 LEU A C 1
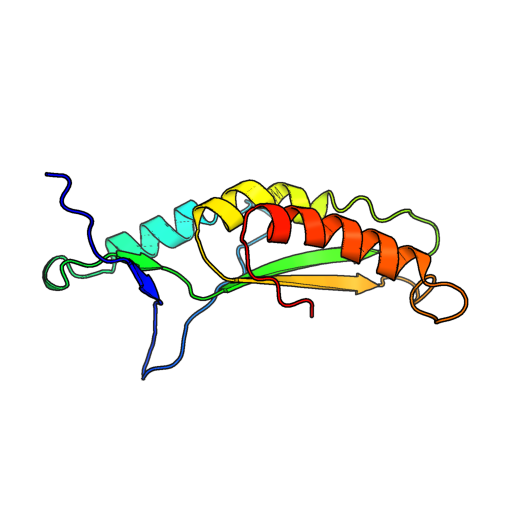ATOM 540 O O . LEU A 1 71 ? 5.879 -0.936 1.786 1.00 96.00 71 LEU A O 1
ATOM 544 N N . LEU A 1 72 ? 7.743 -1.659 0.775 1.00 96.56 72 LEU A N 1
ATOM 545 C CA . LEU A 1 72 ? 8.071 -2.685 1.765 1.00 96.56 72 LEU A CA 1
ATOM 546 C C . LEU A 1 72 ? 8.282 -2.105 3.166 1.00 96.56 72 LEU A C 1
ATOM 548 O O . LEU A 1 72 ? 7.974 -2.773 4.148 1.00 96.56 72 LEU A O 1
ATOM 552 N N . ARG A 1 73 ? 8.695 -0.838 3.277 1.00 93.44 73 ARG A N 1
ATOM 553 C CA . ARG A 1 73 ? 8.816 -0.146 4.570 1.00 93.44 73 ARG A CA 1
ATOM 554 C C . ARG A 1 73 ? 7.509 -0.028 5.367 1.00 93.44 73 ARG A C 1
ATOM 556 O O . ARG A 1 73 ? 7.581 0.264 6.553 1.00 93.44 73 ARG A O 1
ATOM 563 N N . VAL A 1 74 ? 6.343 -0.182 4.730 1.00 94.44 74 VAL A N 1
ATOM 564 C CA . VAL A 1 74 ? 5.028 -0.190 5.405 1.00 94.44 74 VAL A CA 1
ATOM 565 C C . VAL A 1 74 ? 4.361 -1.565 5.376 1.00 94.44 74 VAL A C 1
ATOM 567 O O . VAL A 1 74 ? 3.194 -1.679 5.739 1.00 94.44 74 VAL A O 1
ATOM 570 N N . LYS A 1 75 ? 5.069 -2.618 4.940 1.00 96.44 75 LYS A N 1
ATOM 571 C CA . LYS A 1 75 ? 4.485 -3.955 4.779 1.00 96.44 75 LYS A CA 1
ATOM 572 C C . LYS A 1 75 ? 3.877 -4.468 6.083 1.00 96.44 75 LYS A C 1
ATOM 574 O O . LYS A 1 75 ? 2.715 -4.861 6.079 1.00 96.44 75 LYS A O 1
ATOM 579 N N . ASP A 1 76 ? 4.627 -4.414 7.178 1.00 96.06 76 ASP A N 1
ATOM 580 C CA . ASP A 1 76 ? 4.177 -4.954 8.466 1.00 96.06 76 ASP A CA 1
ATOM 581 C C . ASP A 1 76 ? 2.948 -4.203 9.000 1.00 96.06 76 ASP A C 1
ATOM 583 O O . ASP A 1 76 ? 1.990 -4.826 9.455 1.00 96.06 76 ASP A O 1
ATOM 587 N N . ASP A 1 77 ? 2.925 -2.875 8.855 1.00 95.44 77 ASP A N 1
ATOM 588 C CA . ASP A 1 77 ? 1.785 -2.023 9.212 1.00 95.44 77 ASP A CA 1
ATOM 589 C C . ASP A 1 77 ? 0.529 -2.377 8.398 1.00 95.44 77 ASP A C 1
ATOM 591 O O . ASP A 1 77 ? -0.568 -2.509 8.948 1.00 95.44 77 ASP A O 1
ATOM 595 N N . VAL A 1 78 ? 0.688 -2.575 7.085 1.00 96.38 78 VAL A N 1
ATOM 596 C CA . VAL A 1 78 ? -0.400 -2.977 6.184 1.00 96.38 78 VAL A CA 1
ATOM 597 C C . VAL A 1 78 ? -0.937 -4.351 6.574 1.00 96.38 78 VAL A C 1
ATOM 599 O O . VAL A 1 78 ? -2.149 -4.502 6.726 1.00 96.38 78 VAL A O 1
ATOM 602 N N . VAL A 1 79 ? -0.056 -5.335 6.780 1.00 96.81 79 VAL A N 1
ATOM 603 C CA . VAL A 1 79 ? -0.435 -6.700 7.179 1.00 96.81 79 VAL A CA 1
ATOM 604 C C . VAL A 1 79 ? -1.193 -6.675 8.506 1.00 96.81 79 VAL A C 1
ATOM 606 O O . VAL A 1 79 ? -2.290 -7.226 8.599 1.00 96.81 79 VAL A O 1
ATOM 609 N N . ALA A 1 80 ? -0.663 -5.975 9.510 1.00 95.19 80 ALA A N 1
ATOM 610 C CA . ALA A 1 80 ? -1.284 -5.868 10.827 1.00 95.19 80 ALA A CA 1
ATOM 611 C C . ALA A 1 80 ? -2.651 -5.164 10.793 1.00 95.19 80 ALA A C 1
ATOM 613 O O . ALA A 1 80 ? -3.515 -5.449 11.622 1.00 95.19 80 ALA A O 1
ATOM 614 N N . SER A 1 81 ? -2.871 -4.255 9.838 1.00 95.00 81 SER A N 1
ATOM 615 C CA . SER A 1 81 ? -4.132 -3.519 9.730 1.00 95.00 81 SER A CA 1
ATOM 616 C C . SER A 1 81 ? -5.318 -4.359 9.243 1.00 95.00 81 SER A C 1
ATOM 618 O O . SER A 1 81 ? -6.471 -4.013 9.519 1.00 95.00 81 SER A O 1
ATOM 620 N N . GLY A 1 82 ? -5.061 -5.419 8.466 1.00 94.69 82 GLY A N 1
ATOM 621 C CA . GLY A 1 82 ? -6.099 -6.173 7.755 1.00 94.69 82 GLY A CA 1
ATOM 622 C C . GLY A 1 82 ? -6.882 -5.350 6.716 1.00 94.69 82 GLY A C 1
ATOM 623 O O . GLY A 1 82 ? -7.955 -5.772 6.275 1.00 94.69 82 GLY A O 1
ATOM 624 N N . ALA A 1 83 ? -6.399 -4.156 6.358 1.00 96.69 83 ALA A N 1
ATOM 625 C CA . ALA A 1 83 ? -6.971 -3.326 5.307 1.00 96.69 83 ALA A CA 1
ATOM 626 C C . ALA A 1 83 ? -6.477 -3.765 3.921 1.00 96.69 83 ALA A C 1
ATOM 628 O O . ALA A 1 83 ? -5.457 -4.435 3.774 1.00 96.69 83 ALA A O 1
ATOM 629 N N . ILE A 1 84 ? -7.200 -3.343 2.886 1.00 98.25 84 ILE A N 1
ATOM 630 C CA . ILE A 1 84 ? -6.742 -3.461 1.501 1.00 98.25 84 ILE A CA 1
ATOM 631 C C . ILE A 1 84 ? -5.599 -2.469 1.277 1.00 98.25 84 ILE A C 1
ATOM 633 O O . ILE A 1 84 ? -5.695 -1.301 1.663 1.00 98.25 84 ILE A O 1
ATOM 637 N N . PHE A 1 85 ? -4.538 -2.906 0.613 1.00 98.38 85 PHE A N 1
ATOM 638 C CA . PHE A 1 85 ? -3.436 -2.031 0.244 1.00 98.38 85 PHE A CA 1
ATOM 639 C C . PHE A 1 85 ? -3.657 -1.428 -1.143 1.00 98.38 85 PHE A C 1
ATOM 641 O O . PHE A 1 85 ? -3.836 -2.153 -2.121 1.00 98.38 85 PHE A O 1
ATOM 648 N N . GLU A 1 86 ? -3.609 -0.102 -1.248 1.00 98.19 86 GLU A N 1
ATOM 649 C CA . GLU A 1 86 ? -3.806 0.639 -2.501 1.00 98.19 86 GLU A CA 1
ATOM 650 C C . GLU A 1 86 ? -2.532 1.419 -2.880 1.00 98.19 86 GLU A C 1
ATOM 652 O O . GLU A 1 86 ? -2.483 2.649 -2.757 1.00 98.19 86 GLU A O 1
ATOM 657 N N . PRO A 1 87 ? -1.450 0.730 -3.291 1.00 97.50 87 PRO A N 1
ATOM 658 C CA . PRO A 1 87 ? -0.224 1.397 -3.694 1.00 97.50 87 PRO A CA 1
ATOM 659 C C . PRO A 1 87 ? -0.401 2.107 -5.039 1.00 97.50 87 PRO A C 1
ATOM 661 O O . PRO A 1 87 ? -1.004 1.568 -5.967 1.00 97.50 87 PRO A O 1
ATOM 664 N N . ALA A 1 88 ? 0.208 3.282 -5.164 1.00 96.88 88 ALA A N 1
ATOM 665 C CA . ALA A 1 88 ? 0.396 3.990 -6.422 1.00 96.88 88 ALA A CA 1
ATOM 666 C C . ALA A 1 88 ? 1.889 4.021 -6.769 1.00 96.88 88 ALA A C 1
ATOM 668 O O . ALA A 1 88 ? 2.692 4.625 -6.048 1.00 96.88 88 ALA A O 1
ATOM 669 N N . VAL A 1 89 ? 2.264 3.365 -7.869 1.00 96.62 89 VAL A N 1
ATOM 670 C CA . VAL A 1 89 ? 3.656 3.316 -8.337 1.00 96.62 89 VAL A CA 1
ATOM 671 C C . VAL A 1 89 ? 3.815 4.263 -9.517 1.00 96.62 89 VAL A C 1
ATOM 673 O O . VAL A 1 89 ? 3.301 4.017 -10.603 1.00 96.62 89 VAL A O 1
ATOM 676 N N . MET A 1 90 ? 4.512 5.374 -9.291 1.00 95.75 90 MET A N 1
ATOM 677 C CA . MET A 1 90 ? 4.609 6.467 -10.252 1.00 95.75 90 MET A CA 1
ATOM 678 C C . MET A 1 90 ? 5.876 6.343 -11.109 1.00 95.75 90 MET A C 1
ATOM 680 O O . MET A 1 90 ? 6.985 6.447 -10.576 1.00 95.75 90 MET A O 1
ATOM 684 N N . PRO A 1 91 ? 5.750 6.185 -12.436 1.00 95.31 91 PRO A N 1
ATOM 685 C CA . PRO A 1 91 ? 6.880 6.321 -13.337 1.00 95.31 91 PRO A CA 1
ATOM 686 C C . PRO A 1 91 ? 7.292 7.786 -13.429 1.00 95.31 91 PRO A C 1
ATOM 688 O O . PRO A 1 91 ? 6.583 8.626 -13.986 1.00 95.31 91 PRO A O 1
ATOM 691 N N . LEU A 1 92 ? 8.452 8.098 -12.865 1.00 96.00 92 LEU A N 1
ATOM 692 C CA . LEU A 1 92 ? 9.074 9.404 -12.988 1.00 96.00 92 LEU A CA 1
ATOM 693 C C . LEU A 1 92 ? 10.049 9.394 -14.161 1.00 96.00 92 LEU A C 1
ATOM 695 O O . LEU A 1 92 ? 10.670 8.381 -14.457 1.00 96.00 92 LEU A O 1
ATOM 699 N N . GLN A 1 93 ? 10.184 10.534 -14.839 1.00 93.94 93 GLN A N 1
ATOM 700 C CA . GLN A 1 93 ? 11.105 10.749 -15.968 1.00 93.94 93 GLN A CA 1
ATOM 701 C C . GLN A 1 93 ? 10.861 9.886 -17.226 1.00 93.94 93 GLN A C 1
ATOM 703 O O . GLN A 1 93 ? 11.431 10.184 -18.272 1.00 93.94 93 GLN A O 1
ATOM 708 N N . GLY A 1 94 ? 9.998 8.867 -17.185 1.00 92.44 94 GLY A N 1
ATOM 709 C CA . GLY A 1 94 ? 9.606 8.098 -18.364 1.00 92.44 94 GLY A CA 1
ATOM 710 C C . GLY A 1 94 ? 8.902 6.781 -18.041 1.00 92.44 94 GLY A C 1
ATOM 711 O O . GLY A 1 94 ? 8.836 6.359 -16.895 1.00 92.44 94 GLY A O 1
ATOM 712 N N . TRP A 1 95 ? 8.405 6.117 -19.088 1.00 93.56 95 TRP A N 1
ATOM 713 C CA . TRP A 1 95 ? 7.614 4.877 -19.017 1.00 93.56 95 TRP A CA 1
ATOM 714 C C . TRP A 1 95 ? 8.394 3.630 -19.472 1.00 93.56 95 TRP A C 1
ATOM 716 O O . TRP A 1 95 ? 7.811 2.635 -19.909 1.00 93.56 95 TRP A O 1
ATOM 726 N N . THR A 1 96 ? 9.727 3.671 -19.412 1.00 94.38 96 THR A N 1
ATOM 727 C CA . THR A 1 96 ? 10.566 2.495 -19.690 1.00 94.38 96 THR A CA 1
ATOM 728 C C . THR A 1 96 ? 10.142 1.331 -18.791 1.00 94.38 96 THR A C 1
ATOM 730 O O . THR A 1 96 ? 9.783 1.548 -17.642 1.00 94.38 96 THR A O 1
ATOM 733 N N . GLY A 1 97 ? 10.140 0.101 -19.316 1.00 94.38 97 GLY A N 1
ATOM 734 C CA . GLY A 1 97 ? 9.735 -1.108 -18.581 1.00 94.38 97 GLY A CA 1
ATOM 735 C C . GLY A 1 97 ? 8.226 -1.303 -18.376 1.00 94.38 97 GLY A C 1
ATOM 736 O O . GLY A 1 97 ? 7.844 -2.204 -17.627 1.00 94.38 97 GLY A O 1
ATOM 737 N N . TYR A 1 98 ? 7.387 -0.505 -19.047 1.00 94.62 98 TYR A N 1
ATOM 738 C CA . TYR A 1 98 ? 5.922 -0.628 -19.050 1.00 94.62 98 TYR A CA 1
ATOM 739 C C . TYR A 1 98 ? 5.334 -0.945 -20.439 1.00 94.62 98 TYR A C 1
ATOM 741 O O . TYR A 1 98 ? 4.165 -0.674 -20.702 1.00 94.62 98 TYR A O 1
ATOM 749 N N . THR A 1 99 ? 6.123 -1.516 -21.354 1.00 93.81 99 THR A N 1
ATOM 750 C CA . THR A 1 99 ? 5.636 -1.964 -22.672 1.00 93.81 99 THR A CA 1
ATOM 751 C C . THR A 1 99 ? 5.630 -3.487 -22.766 1.00 93.81 99 THR A C 1
ATOM 753 O O . THR A 1 99 ? 6.283 -4.172 -21.986 1.00 93.81 99 THR A O 1
ATOM 756 N N . ALA A 1 100 ? 4.926 -4.051 -23.751 1.00 95.06 100 ALA A N 1
ATOM 757 C CA . ALA A 1 100 ? 4.918 -5.502 -23.959 1.00 95.06 100 ALA A CA 1
ATOM 758 C C . ALA A 1 100 ? 6.312 -6.068 -24.302 1.00 95.06 100 ALA A C 1
ATOM 760 O O . ALA A 1 100 ? 6.645 -7.173 -23.886 1.00 95.06 100 ALA A O 1
ATOM 761 N N . ALA A 1 101 ? 7.131 -5.307 -25.038 1.00 96.50 101 ALA A N 1
ATOM 762 C CA . ALA A 1 101 ? 8.485 -5.715 -25.421 1.00 96.50 101 ALA A CA 1
ATOM 763 C C . ALA A 1 101 ? 9.520 -5.479 -24.308 1.00 96.50 101 ALA A C 1
ATOM 765 O O . ALA A 1 101 ? 10.559 -6.132 -24.279 1.00 96.50 101 ALA A O 1
ATOM 766 N N . ASN A 1 102 ? 9.243 -4.543 -23.398 1.00 94.69 102 ASN A N 1
ATOM 767 C CA . ASN A 1 102 ? 10.061 -4.263 -22.229 1.00 94.69 102 ASN A CA 1
ATOM 768 C C . ASN A 1 102 ? 9.141 -4.018 -21.029 1.00 94.69 102 ASN A C 1
ATOM 770 O O . ASN A 1 102 ? 8.681 -2.895 -20.819 1.00 94.69 102 ASN A O 1
ATOM 774 N N . ASN A 1 103 ? 8.888 -5.080 -20.265 1.00 96.19 103 ASN A N 1
ATOM 775 C CA . ASN A 1 103 ? 8.005 -5.106 -19.098 1.00 96.19 103 ASN A CA 1
ATOM 776 C C . ASN A 1 103 ? 8.783 -5.239 -17.773 1.00 96.19 103 ASN A C 1
ATOM 778 O O . ASN A 1 103 ? 8.240 -5.731 -16.782 1.00 96.19 103 ASN A O 1
ATOM 782 N N . SER A 1 104 ? 10.064 -4.852 -17.755 1.00 96.06 104 SER A N 1
ATOM 783 C CA . SER A 1 104 ? 10.956 -5.049 -16.605 1.00 96.06 104 SER A CA 1
ATOM 784 C C . SER A 1 104 ? 10.401 -4.439 -15.313 1.00 96.06 104 SER A C 1
ATOM 786 O O . SER A 1 104 ? 10.359 -5.120 -14.289 1.00 96.06 104 SER A O 1
ATOM 788 N N . HIS A 1 105 ? 9.901 -3.201 -15.366 1.00 96.62 105 HIS A N 1
ATOM 789 C CA . HIS A 1 105 ? 9.297 -2.532 -14.215 1.00 96.62 105 HIS A CA 1
ATOM 790 C C . HIS A 1 105 ? 7.972 -3.174 -13.808 1.00 96.62 105 HIS A C 1
ATOM 792 O O . HIS A 1 105 ? 7.763 -3.407 -12.619 1.00 96.62 105 HIS A O 1
ATOM 798 N N . ALA A 1 106 ? 7.117 -3.544 -14.767 1.00 95.81 106 ALA A N 1
ATOM 799 C CA . ALA A 1 106 ? 5.875 -4.254 -14.465 1.00 95.81 106 ALA A CA 1
ATOM 800 C C . ALA A 1 106 ? 6.134 -5.579 -13.717 1.00 95.81 106 ALA A C 1
ATOM 802 O O . ALA A 1 106 ? 5.458 -5.879 -12.733 1.00 95.81 106 ALA A O 1
ATOM 803 N N . LEU A 1 107 ? 7.154 -6.344 -14.129 1.00 97.12 107 LEU A N 1
ATOM 804 C CA . LEU A 1 107 ? 7.558 -7.578 -13.451 1.00 97.12 107 LEU A CA 1
ATOM 805 C C . LEU A 1 107 ? 8.111 -7.315 -12.047 1.00 97.12 107 LEU A C 1
ATOM 807 O O . LEU A 1 107 ? 7.760 -8.037 -11.114 1.00 97.12 107 LEU A O 1
ATOM 811 N N . SER A 1 108 ? 8.964 -6.304 -11.875 1.00 97.38 108 SER A N 1
ATOM 812 C CA . SER A 1 108 ? 9.514 -5.968 -10.558 1.00 97.38 108 SER A CA 1
ATOM 813 C C . SER A 1 108 ? 8.432 -5.474 -9.593 1.00 97.38 108 SER A C 1
ATOM 815 O O . SER A 1 108 ? 8.386 -5.938 -8.456 1.00 97.38 108 SER A O 1
ATOM 817 N N . ILE A 1 109 ? 7.492 -4.643 -10.053 1.00 98.00 109 ILE A N 1
ATOM 818 C CA . ILE A 1 109 ? 6.332 -4.219 -9.255 1.00 98.00 109 ILE A CA 1
ATOM 819 C C . ILE A 1 109 ? 5.492 -5.429 -8.853 1.00 98.00 109 ILE A C 1
ATOM 821 O O . ILE A 1 109 ? 5.208 -5.601 -7.672 1.00 98.00 109 ILE A O 1
ATOM 825 N N . ALA A 1 110 ? 5.154 -6.313 -9.796 1.00 97.88 110 ALA A N 1
ATOM 826 C CA . ALA A 1 110 ? 4.374 -7.511 -9.495 1.00 97.88 110 ALA A CA 1
ATOM 827 C C . ALA A 1 110 ? 5.058 -8.408 -8.446 1.00 97.88 110 ALA A C 1
ATOM 829 O O . ALA A 1 110 ? 4.389 -8.918 -7.549 1.00 97.88 110 ALA A O 1
ATOM 830 N N . ARG A 1 111 ? 6.390 -8.564 -8.502 1.00 98.31 111 ARG A N 1
ATOM 831 C CA . ARG A 1 111 ? 7.156 -9.313 -7.487 1.00 98.31 111 ARG A CA 1
ATOM 832 C C . ARG A 1 111 ? 7.100 -8.660 -6.108 1.00 98.31 111 ARG A C 1
ATOM 834 O O . ARG A 1 111 ? 6.979 -9.374 -5.120 1.00 98.31 111 ARG A O 1
ATOM 841 N N . VAL A 1 112 ? 7.179 -7.333 -6.031 1.00 98.44 112 VAL A N 1
ATOM 842 C CA . VAL A 1 112 ? 7.057 -6.598 -4.761 1.00 98.44 112 VAL A CA 1
ATOM 843 C C . VAL A 1 112 ? 5.646 -6.738 -4.195 1.00 98.44 112 VAL A C 1
ATOM 845 O O . VAL A 1 112 ? 5.495 -7.123 -3.041 1.00 98.44 112 VAL A O 1
ATOM 848 N N . LEU A 1 113 ? 4.608 -6.505 -5.004 1.00 98.56 113 LEU A N 1
ATOM 849 C CA . LEU A 1 113 ? 3.214 -6.616 -4.560 1.00 98.56 113 LEU A CA 1
ATOM 850 C C . LEU A 1 113 ? 2.849 -8.043 -4.145 1.00 98.56 113 LEU A C 1
ATOM 852 O O . LEU A 1 113 ? 2.083 -8.228 -3.201 1.00 98.56 113 LEU A O 1
ATOM 856 N N . LYS A 1 114 ? 3.459 -9.050 -4.780 1.00 98.50 114 LYS A N 1
ATOM 857 C CA . LYS A 1 114 ? 3.302 -10.446 -4.377 1.00 98.50 114 LYS A CA 1
ATOM 858 C C . LYS A 1 114 ? 3.714 -10.686 -2.920 1.00 98.50 114 LYS A C 1
ATOM 860 O O . LYS A 1 114 ? 3.070 -11.476 -2.243 1.00 98.50 114 LYS A O 1
ATOM 865 N N . GLN A 1 115 ? 4.712 -9.967 -2.402 1.00 98.62 115 GLN A N 1
ATOM 866 C CA . GLN A 1 115 ? 5.121 -10.100 -0.998 1.00 98.62 115 GLN A CA 1
ATOM 867 C C . GLN A 1 115 ? 4.038 -9.654 -0.007 1.00 98.62 115 GLN A C 1
ATOM 869 O O . GLN A 1 115 ? 4.078 -10.087 1.138 1.00 98.62 115 GLN A O 1
ATOM 874 N N . PHE A 1 116 ? 3.095 -8.803 -0.420 1.00 98.62 116 PHE A N 1
ATOM 875 C CA . PHE A 1 116 ? 1.922 -8.437 0.379 1.00 98.62 116 PHE A CA 1
ATOM 876 C C . PHE A 1 116 ? 0.826 -9.494 0.241 1.00 98.62 116 PHE A C 1
ATOM 878 O O . PHE A 1 116 ? 0.282 -9.958 1.239 1.00 98.62 116 PHE A O 1
ATOM 885 N N . THR A 1 117 ? 0.529 -9.922 -0.990 1.00 98.56 117 THR A N 1
ATOM 886 C CA . THR A 1 117 ? -0.513 -10.935 -1.224 1.00 98.56 117 THR A CA 1
ATOM 887 C C . THR A 1 117 ? -0.158 -12.291 -0.618 1.00 98.56 117 THR A C 1
ATOM 889 O O . THR A 1 117 ? -1.053 -13.027 -0.219 1.00 98.56 117 THR A O 1
ATOM 892 N N . ASP A 1 118 ? 1.135 -12.612 -0.507 1.00 98.62 118 ASP A N 1
ATOM 893 C CA . ASP A 1 118 ? 1.619 -13.830 0.154 1.00 98.62 118 ASP A CA 1
ATOM 894 C C . ASP A 1 118 ? 1.354 -13.823 1.671 1.00 98.62 118 ASP A C 1
ATOM 896 O O . ASP A 1 118 ? 1.246 -14.889 2.268 1.00 98.62 118 ASP A O 1
ATOM 900 N N . GLU A 1 119 ? 1.157 -12.646 2.274 1.00 98.38 119 GLU A N 1
ATOM 901 C CA . GLU A 1 119 ? 0.715 -12.467 3.670 1.00 98.38 119 GLU A CA 1
ATOM 902 C C . GLU A 1 119 ? -0.819 -12.360 3.788 1.00 98.38 119 GLU A C 1
ATOM 904 O O . GLU A 1 119 ? -1.353 -12.043 4.848 1.00 98.38 119 GLU A O 1
ATOM 909 N N . GLY A 1 120 ? -1.554 -12.576 2.692 1.00 98.00 120 GLY A N 1
ATOM 910 C CA . GLY A 1 120 ? -3.017 -12.494 2.661 1.00 98.00 120 GLY A CA 1
ATOM 911 C C . GLY A 1 120 ? -3.591 -11.082 2.502 1.00 98.00 120 GLY A C 1
ATOM 912 O O . GLY A 1 120 ? -4.798 -10.902 2.653 1.00 98.00 120 GLY A O 1
ATOM 913 N N . VAL A 1 121 ? -2.769 -10.081 2.173 1.00 98.31 121 VAL A N 1
ATOM 914 C CA . VAL A 1 121 ? -3.239 -8.712 1.911 1.00 98.31 121 VAL A CA 1
ATOM 915 C C . VAL A 1 121 ? -3.866 -8.623 0.515 1.00 98.31 121 VAL A C 1
ATOM 917 O O . VAL A 1 121 ? -3.224 -8.947 -0.485 1.00 98.31 121 VAL A O 1
ATOM 920 N N . GLU A 1 122 ? -5.103 -8.127 0.417 1.00 98.38 122 GLU A N 1
ATOM 921 C CA . GLU A 1 122 ? -5.678 -7.717 -0.871 1.00 98.38 122 GLU A CA 1
ATOM 922 C C . GLU A 1 122 ? -4.987 -6.434 -1.353 1.00 98.38 122 GLU A C 1
ATOM 924 O O . GLU A 1 122 ? -4.905 -5.453 -0.614 1.00 98.38 122 GLU A O 1
ATOM 929 N N . VAL A 1 123 ? -4.512 -6.428 -2.601 1.00 98.44 123 VAL A N 1
ATOM 930 C CA . VAL A 1 123 ? -3.806 -5.288 -3.201 1.00 98.44 123 VAL A CA 1
ATOM 931 C C . VAL A 1 123 ? -4.573 -4.762 -4.413 1.00 98.44 123 VAL A C 1
ATOM 933 O O . VAL A 1 123 ? -4.939 -5.533 -5.300 1.00 98.44 123 VAL A O 1
ATOM 936 N N . ARG A 1 124 ? -4.749 -3.438 -4.497 1.00 98.31 124 ARG A N 1
ATOM 937 C CA . ARG A 1 124 ? -5.305 -2.733 -5.663 1.00 98.31 124 ARG A CA 1
ATOM 938 C C . ARG A 1 124 ? -4.298 -1.702 -6.156 1.00 98.31 124 ARG A C 1
ATOM 940 O O . ARG A 1 124 ? -4.208 -0.599 -5.626 1.00 98.31 124 ARG A O 1
ATOM 947 N N . LEU A 1 125 ? -3.503 -2.091 -7.149 1.00 97.06 125 LEU A N 1
ATOM 948 C CA . LEU A 1 125 ? -2.506 -1.211 -7.756 1.00 97.06 125 LEU A CA 1
ATOM 949 C C . LEU A 1 125 ? -3.193 -0.087 -8.547 1.00 97.06 125 LEU A C 1
ATOM 951 O O . LEU A 1 125 ? -4.099 -0.366 -9.335 1.00 97.06 125 LEU A O 1
ATOM 955 N N . ARG A 1 126 ? -2.737 1.153 -8.347 1.00 90.69 126 ARG A N 1
ATOM 956 C CA . ARG A 1 126 ? -3.239 2.356 -9.019 1.00 90.69 126 ARG A CA 1
ATOM 957 C C . ARG A 1 126 ? -2.173 3.048 -9.862 1.00 90.69 126 ARG A C 1
ATOM 959 O O . ARG A 1 126 ? -1.002 3.090 -9.418 1.00 90.69 126 ARG A O 1
#

Mean predicted aligned error: 4.74 Å

Secondary structure (DSSP, 8-state):
----PEEEE-EETTEE--B----SSS---HHHHHHHHHHHS-GGG-EEEE-SEEEEEEEE-TTS----HHHHTTHHHHHHHTPEEEEEEEE-S--TT-SSS--HHHHHHHHHHHHHHTTT--B---

Organism: NCBI:txid58919

pLDDT: mean 91.41, std 11.29, range [38.62, 98.62]

Foldseek 3Di:
DDPPQAEEFDDDPNHGAEDEADDPDDGCQLVNVQVVQQVVDDVVVSHRYAHQEYEFEEEDEQPDQCQCPRPVVNLVSQLVRLHAYEYEYYYPPDDALVDPVRVRNVVNVVVNVVVNVVSVHHYDYD

InterPro domains:
  IPR000805 Glycoside hydrolase family 26 [PTHR40079] (14-126)

Solvent-accessible surface area (backbone atoms only — not comparable to full-atom values): 7374 Å² total; per-residue (Å²): 132,85,85,75,65,53,76,42,69,31,57,61,96,85,42,72,40,61,49,67,62,51,74,83,93,60,66,49,54,58,65,57,56,45,52,53,46,53,73,70,49,62,76,88,67,66,54,44,62,34,54,39,31,40,38,47,66,37,74,39,45,67,90,55,85,58,79,41,62,67,54,57,77,47,43,67,48,46,59,75,57,74,24,34,39,35,41,32,66,41,66,42,100,41,68,61,24,70,40,96,95,40,38,60,47,54,52,35,50,52,57,44,54,42,64,43,43,75,72,71,36,52,73,49,83,89

Nearest PDB structures (foldseek):
  6hcd-assembly2_D  TM=5.762E-01  e=2.310E-01  Archaeoglobus fulgidus
  6hcd-assembly1_A  TM=5.735E-01  e=2.614E-01  Archaeoglobus fulgidus
  3fg9-assembly1_B  TM=6.005E-01  e=1.020E+00  Lactiplantibacillus plantarum
  3qtb-assembly1_A  TM=5.733E-01  e=1.390E+00  Archaeoglobus fulgidus
  3ab7-assembly2_A  TM=4.203E-01  e=2.282E+00  Thermus thermophilus HB8

Sequence (126 aa):
MSNTTAQQVLSVGGLPVGFVPQFHASATPMADIQRVIDSATPASLNMTLRPATYGWYAQTYPHEHFDGEQLLRVKDDVVASGAIFEPAVMPLQGWTGYTAANNSHALSIARVLKQFTDEGVEVRLR

Radius of gyration: 17.11 Å; Cα contacts (8 Å, |Δi|>4): 193; chains: 1; bounding box: 41×33×52 Å